Protein AF-A0A7V3VY20-F1 (afdb_monomer_lite)

Structure (mmCIF, N/CA/C/O backbone):
data_AF-A0A7V3VY20-F1
#
_entry.id   AF-A0A7V3VY20-F1
#
loop_
_atom_site.group_PDB
_atom_site.id
_atom_site.type_symbol
_atom_site.label_atom_id
_atom_site.label_alt_id
_atom_site.label_comp_id
_atom_site.label_asym_id
_atom_site.label_entity_id
_atom_site.label_seq_id
_atom_site.pdbx_PDB_ins_code
_atom_site.Cartn_x
_atom_site.Cartn_y
_atom_site.Cartn_z
_atom_site.occupancy
_atom_site.B_iso_or_equiv
_atom_site.auth_seq_id
_atom_site.auth_comp_id
_atom_site.auth_asym_id
_atom_site.auth_atom_id
_atom_site.pdbx_PDB_model_num
ATOM 1 N N . MET A 1 1 ? -12.523 29.637 -89.239 1.00 42.03 1 MET A N 1
ATOM 2 C CA . MET A 1 1 ? -11.182 29.260 -88.745 1.00 42.03 1 MET A CA 1
ATOM 3 C C . MET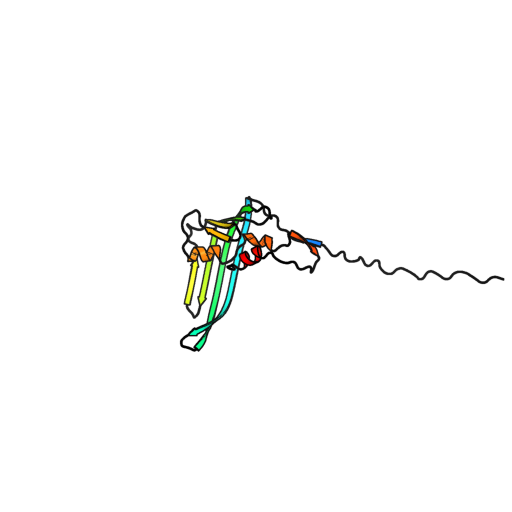 A 1 1 ? -11.242 29.101 -87.226 1.00 42.03 1 MET A C 1
ATOM 5 O O . MET A 1 1 ? -11.677 30.024 -86.558 1.00 42.03 1 MET A O 1
ATOM 9 N N . GLY A 1 2 ? -10.932 27.884 -86.759 1.00 38.78 2 GLY A N 1
ATOM 10 C CA . GLY A 1 2 ? -10.640 27.381 -85.399 1.00 38.78 2 GLY A CA 1
ATOM 11 C C . GLY A 1 2 ? -11.114 28.092 -84.120 1.00 38.78 2 GLY A C 1
ATOM 12 O O . GLY A 1 2 ? -10.521 29.078 -83.706 1.00 38.78 2 GLY A O 1
ATOM 13 N N . ARG A 1 3 ? -12.061 27.458 -83.409 1.00 45.31 3 ARG A N 1
ATOM 14 C CA . ARG A 1 3 ? -12.263 27.545 -81.944 1.00 45.31 3 ARG A CA 1
ATOM 15 C C . ARG A 1 3 ? -11.154 26.759 -81.208 1.00 45.31 3 ARG A C 1
ATOM 17 O O . ARG A 1 3 ? -10.749 25.728 -81.738 1.00 45.31 3 ARG A O 1
ATOM 24 N N . TRP A 1 4 ? -10.813 27.176 -79.972 1.00 40.97 4 TRP A N 1
ATOM 25 C CA . TRP A 1 4 ? -10.390 26.380 -78.780 1.00 40.97 4 TRP A CA 1
ATOM 26 C C . TRP A 1 4 ? -9.075 26.840 -78.096 1.00 40.97 4 TRP A C 1
ATOM 28 O O . TRP A 1 4 ? -8.028 26.879 -78.729 1.00 40.97 4 TRP A O 1
ATOM 38 N N . ARG A 1 5 ? -9.168 27.011 -76.757 1.00 45.31 5 ARG A N 1
ATOM 39 C CA . ARG A 1 5 ? -8.180 26.805 -75.651 1.00 45.31 5 ARG A CA 1
ATOM 40 C C . ARG A 1 5 ? -7.812 28.135 -74.975 1.00 45.31 5 ARG A C 1
ATOM 42 O O . ARG A 1 5 ? -7.372 29.039 -75.654 1.00 45.31 5 ARG A O 1
ATOM 49 N N . VAL A 1 6 ? -8.019 28.364 -73.674 1.00 46.91 6 VAL A N 1
ATOM 50 C CA . VAL A 1 6 ? -7.767 27.491 -72.513 1.00 46.91 6 VAL A CA 1
ATOM 51 C C . VAL A 1 6 ? -8.744 27.815 -71.365 1.00 46.91 6 VAL A C 1
ATOM 53 O O . VAL A 1 6 ? -8.880 28.963 -70.957 1.00 46.91 6 VAL A O 1
ATOM 56 N N . LEU A 1 7 ? -9.403 26.773 -70.854 1.00 47.88 7 LEU A N 1
ATOM 57 C CA . LEU A 1 7 ? -10.042 26.703 -69.536 1.00 47.88 7 LEU A CA 1
ATOM 58 C C . LEU A 1 7 ? -9.037 26.016 -68.589 1.00 47.88 7 LEU A C 1
ATOM 60 O O . LEU A 1 7 ? -8.395 25.056 -69.015 1.00 47.88 7 LEU A O 1
ATOM 64 N N . GLY A 1 8 ? -8.954 26.443 -67.328 1.00 46.22 8 GLY A N 1
ATOM 65 C CA . GLY A 1 8 ? -8.120 25.832 -66.278 1.00 46.22 8 GLY A CA 1
ATOM 66 C C . GLY A 1 8 ? -6.963 26.757 -65.914 1.00 46.22 8 GLY A C 1
ATOM 67 O O . GLY A 1 8 ? -6.093 27.001 -66.734 1.00 46.22 8 GLY A O 1
ATOM 68 N N . THR A 1 9 ? -6.949 27.388 -64.745 1.00 47.06 9 THR A N 1
ATOM 69 C CA . THR A 1 9 ? -6.714 26.717 -63.463 1.00 47.06 9 THR A CA 1
ATOM 70 C C . THR A 1 9 ? -7.404 27.457 -62.311 1.00 47.06 9 THR A C 1
ATOM 72 O O . THR A 1 9 ? -6.889 28.441 -61.790 1.00 47.06 9 THR A O 1
ATOM 75 N N . MET A 1 10 ? -8.557 26.953 -61.876 1.00 49.28 10 MET A N 1
ATOM 76 C CA . MET A 1 10 ? -9.063 27.171 -60.522 1.00 49.28 10 MET A CA 1
ATOM 77 C C . MET A 1 10 ? -9.254 25.777 -59.937 1.00 49.28 10 MET A C 1
ATOM 79 O O . MET A 1 10 ? -10.203 25.080 -60.276 1.00 49.28 10 MET A O 1
ATOM 83 N N . GLY A 1 11 ? -8.271 25.309 -59.178 1.00 46.16 11 GLY A N 1
ATOM 84 C CA . GLY A 1 11 ? -8.285 23.954 -58.652 1.00 46.16 11 GLY A CA 1
ATOM 85 C C . GLY A 1 11 ? -7.050 23.668 -57.816 1.00 46.16 11 GLY A C 1
ATOM 86 O O . GLY A 1 11 ? -5.943 23.677 -58.338 1.00 46.16 11 GLY A O 1
ATOM 87 N N . LEU A 1 12 ? -7.301 23.362 -56.543 1.00 47.47 12 LEU A N 1
ATOM 88 C CA . LEU A 1 12 ? -6.383 22.793 -55.553 1.00 47.47 12 LEU A CA 1
ATOM 89 C C . LEU A 1 12 ? -5.410 23.752 -54.839 1.00 47.47 12 LEU A C 1
ATOM 91 O O . LEU A 1 12 ? -4.199 23.699 -55.000 1.00 47.47 12 LEU A O 1
ATOM 95 N N . LEU A 1 13 ? -5.958 24.549 -53.921 1.00 45.53 13 LEU A N 1
ATOM 96 C CA . LEU A 1 13 ? -5.243 25.016 -52.722 1.00 45.53 13 LEU A CA 1
ATOM 97 C C . LEU A 1 13 ? -6.124 24.776 -51.484 1.00 45.53 13 LEU A C 1
ATOM 99 O O . LEU A 1 13 ? -6.387 25.665 -50.682 1.00 45.53 13 LEU A O 1
ATOM 103 N N . LEU A 1 14 ? -6.644 23.553 -51.365 1.00 49.62 14 LEU A N 1
ATOM 104 C CA . LEU A 1 14 ? -7.390 23.092 -50.198 1.00 49.62 14 LEU A CA 1
ATOM 105 C C . LEU A 1 14 ? -6.764 21.792 -49.694 1.00 49.62 14 LEU A C 1
ATOM 107 O O . LEU A 1 14 ? -6.584 20.852 -50.461 1.00 49.62 14 LEU A O 1
ATOM 111 N N . ALA A 1 15 ? -6.486 21.795 -48.388 1.00 50.16 15 ALA A N 1
ATOM 112 C CA . ALA A 1 15 ? -6.003 20.701 -47.547 1.00 50.16 15 ALA A CA 1
ATOM 113 C C . ALA A 1 15 ? -4.481 20.442 -47.510 1.00 50.16 15 ALA A C 1
ATOM 115 O O . ALA A 1 15 ? -4.021 19.323 -47.699 1.00 50.16 15 ALA A O 1
ATOM 116 N N . MET A 1 16 ? -3.701 21.447 -47.098 1.00 48.41 16 MET A N 1
ATOM 117 C CA . MET A 1 16 ? -2.622 21.190 -46.126 1.00 48.41 16 MET A CA 1
ATOM 118 C C . MET A 1 16 ? -3.112 21.592 -44.731 1.00 48.41 16 MET A C 1
ATOM 120 O O . MET A 1 16 ? -2.523 22.423 -44.050 1.00 48.41 16 MET A O 1
ATOM 124 N N . THR A 1 17 ? -4.238 21.030 -44.298 1.00 56.81 17 THR A N 1
ATOM 125 C CA . THR A 1 17 ? -4.433 20.851 -42.860 1.00 56.81 17 THR A CA 1
ATOM 126 C C . THR A 1 17 ? -3.459 19.751 -42.463 1.00 56.81 17 THR A C 1
ATOM 128 O O . THR A 1 17 ? -3.596 18.650 -43.009 1.00 56.81 17 THR A O 1
ATOM 131 N N . PRO A 1 18 ? -2.473 19.988 -41.578 1.00 52.34 18 PRO A N 1
ATOM 132 C CA . PRO A 1 18 ? -1.800 18.868 -40.951 1.00 52.34 18 PRO A CA 1
ATOM 133 C C . PRO A 1 18 ? -2.912 18.025 -40.329 1.00 52.34 18 PRO A C 1
ATOM 135 O O . PRO A 1 18 ? -3.655 18.502 -39.471 1.00 52.34 18 PRO A O 1
ATOM 138 N N . LEU A 1 19 ? -3.089 16.802 -40.835 1.00 52.28 19 LEU A N 1
ATOM 139 C CA . LEU A 1 19 ? -3.719 15.746 -40.061 1.00 52.28 19 LEU A CA 1
ATOM 140 C C . LEU A 1 19 ? -2.962 15.776 -38.744 1.00 52.28 19 LEU A C 1
ATOM 142 O O . LEU A 1 19 ? -1.776 15.450 -38.735 1.00 52.28 19 LEU A O 1
ATOM 146 N N . GLY A 1 20 ? -3.592 16.295 -37.689 1.00 54.34 20 GLY A N 1
ATOM 147 C CA . GLY A 1 20 ? -3.020 16.241 -36.358 1.00 54.34 20 GLY A CA 1
ATOM 148 C C . GLY A 1 20 ? -2.682 14.781 -36.135 1.00 54.34 20 GLY A C 1
ATOM 149 O O . GLY A 1 20 ? -3.590 13.954 -36.057 1.00 54.34 20 GLY A O 1
ATOM 150 N N . TRP A 1 21 ? -1.391 14.446 -36.180 1.00 56.44 21 TRP A N 1
ATOM 151 C CA . TRP A 1 21 ? -0.950 13.104 -35.863 1.00 56.44 21 TRP A CA 1
ATOM 152 C C . TRP A 1 21 ? -1.534 12.813 -34.495 1.00 56.44 21 TRP A C 1
ATOM 154 O O . TRP A 1 21 ? -1.358 13.613 -33.575 1.00 56.44 21 TRP A O 1
ATOM 164 N N . ALA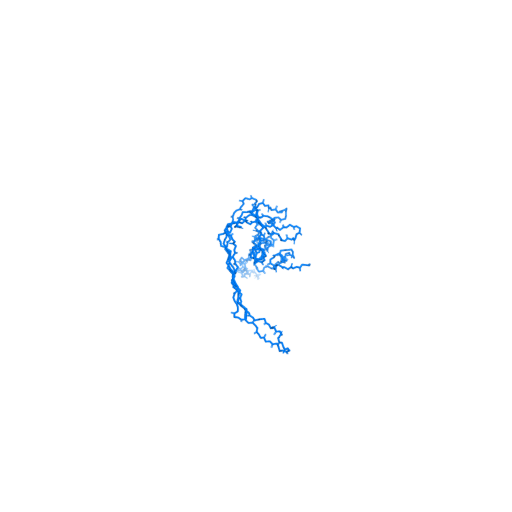 A 1 22 ? -2.306 11.732 -34.394 1.00 65.31 22 ALA A N 1
ATOM 165 C CA . ALA A 1 22 ? -2.742 11.232 -33.108 1.00 65.31 22 ALA A CA 1
ATOM 166 C C . ALA A 1 22 ? -1.462 11.031 -32.292 1.00 65.31 22 ALA A C 1
ATOM 168 O O . ALA A 1 22 ? -0.665 10.147 -32.599 1.00 65.31 22 ALA A O 1
ATOM 169 N N . GLN A 1 23 ? -1.193 11.951 -31.364 1.00 79.94 23 GLN A N 1
ATOM 170 C CA . GLN A 1 23 ? 0.029 11.930 -30.578 1.00 79.94 23 GLN A CA 1
ATOM 171 C C . GLN A 1 23 ? -0.059 10.698 -29.692 1.00 79.94 23 GLN A C 1
ATOM 173 O O . GLN A 1 23 ? -0.922 10.612 -28.816 1.00 79.94 23 GLN A O 1
ATOM 178 N N . THR A 1 24 ? 0.791 9.724 -29.985 1.00 86.75 24 THR A N 1
ATOM 179 C CA . THR A 1 24 ? 0.966 8.549 -29.150 1.00 86.75 24 THR A CA 1
ATOM 180 C C . THR A 1 24 ? 2.003 8.866 -28.088 1.00 86.75 24 THR A C 1
ATOM 182 O O . THR A 1 24 ? 3.093 9.345 -28.407 1.00 86.75 24 THR A O 1
ATOM 185 N N . CYS A 1 25 ? 1.666 8.598 -26.833 1.00 88.81 25 CYS A N 1
ATOM 186 C CA . CYS A 1 25 ? 2.569 8.751 -25.702 1.00 88.81 25 CYS A CA 1
ATOM 187 C C . CYS A 1 25 ? 2.802 7.382 -25.073 1.00 88.81 25 CYS A C 1
ATOM 189 O O . CYS A 1 25 ? 1.845 6.653 -24.801 1.00 88.81 25 CYS A O 1
ATOM 191 N N . THR A 1 26 ? 4.060 7.049 -24.800 1.00 92.62 26 THR A N 1
ATOM 192 C CA . THR A 1 26 ? 4.389 5.859 -24.019 1.00 92.62 26 THR A CA 1
ATOM 193 C C . THR A 1 26 ? 3.964 6.086 -22.576 1.00 92.62 26 THR A C 1
ATOM 195 O O . THR A 1 26 ? 4.494 6.966 -21.897 1.00 92.62 26 THR A O 1
ATOM 198 N N . LEU A 1 27 ? 3.007 5.292 -22.099 1.00 93.00 27 LEU A N 1
ATOM 199 C CA . LEU A 1 27 ? 2.600 5.289 -20.697 1.00 93.00 27 LEU A CA 1
ATOM 200 C C . LEU A 1 27 ? 3.133 4.024 -20.032 1.00 93.00 27 LEU A C 1
ATOM 202 O O . LEU A 1 27 ? 2.508 2.962 -20.064 1.00 93.00 27 LEU A O 1
ATOM 206 N N . ALA A 1 28 ? 4.321 4.152 -19.453 1.00 90.88 28 ALA A N 1
ATOM 207 C CA . ALA A 1 28 ? 5.001 3.095 -18.727 1.00 90.88 28 ALA A CA 1
ATOM 208 C C . ALA A 1 28 ? 5.829 3.696 -17.588 1.00 90.88 28 ALA A C 1
ATOM 210 O O . ALA A 1 28 ? 6.355 4.801 -17.706 1.00 90.88 28 ALA A O 1
ATOM 211 N N . GLU A 1 29 ? 5.978 2.933 -16.513 1.00 89.81 29 GLU A N 1
ATOM 212 C CA . GLU A 1 29 ? 6.935 3.197 -15.445 1.00 89.81 29 GLU A CA 1
ATOM 213 C C . GLU A 1 29 ? 7.879 1.996 -15.376 1.00 89.81 29 GLU A C 1
ATOM 215 O O . GLU A 1 29 ? 7.439 0.849 -15.438 1.00 89.81 29 GLU A O 1
ATOM 220 N N . THR A 1 30 ? 9.186 2.252 -15.334 1.00 87.38 30 THR A N 1
ATOM 221 C CA . THR A 1 30 ? 10.210 1.200 -15.288 1.00 87.38 30 THR A CA 1
ATOM 222 C C . THR A 1 30 ? 10.928 1.285 -13.958 1.00 87.38 30 THR A C 1
ATOM 224 O O . THR A 1 30 ? 11.865 2.064 -13.824 1.00 87.38 30 THR A O 1
ATOM 227 N N . SER A 1 31 ? 10.484 0.492 -12.986 1.00 91.19 31 SER A N 1
ATOM 228 C CA . SER A 1 31 ? 11.118 0.466 -11.672 1.00 91.19 31 SER A CA 1
ATOM 229 C C . SER A 1 31 ? 12.344 -0.448 -11.650 1.00 91.19 31 SER A C 1
ATOM 231 O O . SER A 1 31 ? 12.375 -1.488 -12.315 1.00 91.19 31 SER A O 1
ATOM 233 N N . GLN A 1 32 ? 13.340 -0.108 -10.834 1.00 94.62 32 GLN A N 1
ATOM 234 C CA . GLN A 1 32 ? 14.553 -0.906 -10.645 1.00 94.62 32 GLN A CA 1
ATOM 235 C C . GLN A 1 32 ? 14.886 -1.127 -9.162 1.00 94.62 32 GLN A C 1
ATOM 237 O O . GLN A 1 32 ? 14.646 -0.255 -8.323 1.00 94.62 32 GLN A O 1
ATOM 242 N N . PRO A 1 33 ? 15.494 -2.276 -8.797 1.00 96.81 33 PRO A N 1
ATOM 243 C CA . PRO A 1 33 ? 16.048 -2.464 -7.462 1.00 96.81 33 PRO A CA 1
ATOM 244 C C . PRO A 1 33 ? 17.023 -1.345 -7.086 1.00 96.81 33 PRO A C 1
ATOM 246 O O . PRO A 1 33 ? 17.973 -1.054 -7.807 1.00 96.81 33 PRO A O 1
ATOM 249 N N . GLY A 1 34 ? 16.813 -0.755 -5.913 1.00 97.44 34 GLY A N 1
ATOM 250 C CA . GLY A 1 34 ? 17.618 0.345 -5.396 1.00 97.44 34 GLY A CA 1
ATOM 251 C C . GLY A 1 34 ? 17.014 1.731 -5.590 1.00 97.44 34 GLY A C 1
ATOM 252 O O . GLY A 1 34 ? 17.475 2.645 -4.910 1.00 97.44 34 GLY A O 1
ATOM 253 N N . GLU A 1 35 ? 15.989 1.884 -6.429 1.00 96.19 35 GLU A N 1
ATOM 254 C CA . GLU A 1 35 ? 15.260 3.147 -6.546 1.00 96.19 35 GLU A CA 1
ATOM 255 C C . GLU A 1 35 ? 14.568 3.516 -5.237 1.00 96.19 35 GLU A C 1
ATOM 257 O O . GLU A 1 35 ? 14.103 2.646 -4.490 1.00 96.19 35 GLU A O 1
ATOM 262 N N . CYS A 1 36 ? 14.515 4.819 -4.972 1.00 96.31 36 CYS A N 1
ATOM 263 C CA . CYS A 1 36 ? 13.943 5.380 -3.761 1.00 96.31 36 CYS A CA 1
ATOM 264 C C . CYS A 1 36 ? 12.877 6.418 -4.107 1.00 96.31 36 CYS A C 1
ATOM 266 O O . CYS A 1 36 ? 13.100 7.281 -4.955 1.00 96.31 36 CYS A O 1
ATOM 268 N N . PHE A 1 37 ? 11.765 6.3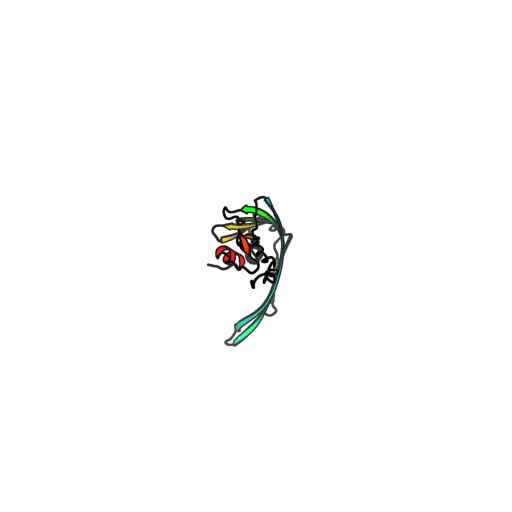77 -3.383 1.00 94.69 37 PHE A N 1
ATOM 269 C CA . PHE A 1 37 ? 10.639 7.291 -3.533 1.00 94.69 37 PHE A CA 1
ATOM 270 C C . PHE A 1 37 ? 10.265 7.862 -2.168 1.00 94.69 37 PHE A C 1
ATOM 272 O O . PHE A 1 37 ? 10.287 7.135 -1.179 1.00 94.69 37 PHE A O 1
ATOM 279 N N . GLN A 1 38 ? 9.892 9.140 -2.103 1.00 96.62 38 GLN A N 1
ATOM 280 C CA . GLN A 1 38 ? 9.212 9.679 -0.926 1.00 96.62 38 GLN A CA 1
ATOM 281 C C . GLN A 1 38 ? 7.709 9.522 -1.134 1.00 96.62 38 GLN A C 1
ATOM 283 O O . GLN A 1 38 ? 7.146 10.114 -2.055 1.00 96.62 38 GLN A O 1
ATOM 288 N N . ILE A 1 39 ? 7.062 8.739 -0.277 1.00 95.25 39 ILE A N 1
ATOM 289 C CA . ILE A 1 39 ? 5.622 8.521 -0.326 1.00 95.25 39 ILE A CA 1
ATOM 290 C C . ILE A 1 39 ? 4.946 9.436 0.687 1.00 95.25 39 ILE A C 1
ATOM 292 O O . ILE A 1 39 ? 5.318 9.473 1.859 1.00 95.25 39 ILE A O 1
ATOM 296 N N . GLN A 1 40 ? 3.934 10.159 0.214 1.00 96.06 40 GLN A N 1
ATOM 297 C CA . GLN A 1 40 ? 3.025 10.950 1.032 1.00 96.06 40 GLN A CA 1
ATOM 298 C C . GLN A 1 40 ? 1.596 10.564 0.666 1.00 96.06 40 GLN A C 1
ATOM 300 O O . GLN A 1 40 ? 1.158 10.766 -0.467 1.00 96.06 40 GLN A O 1
ATOM 305 N N . LEU A 1 41 ? 0.869 10.003 1.624 1.00 93.69 41 LEU A N 1
ATOM 306 C CA . LEU A 1 41 ? -0.514 9.584 1.453 1.00 93.69 41 LEU A CA 1
ATOM 307 C C . LEU A 1 41 ? -1.386 10.312 2.465 1.00 93.69 41 LEU A C 1
ATOM 309 O O . LEU A 1 41 ? -1.189 10.182 3.670 1.00 93.69 41 LEU A O 1
ATOM 313 N N . ASN A 1 42 ? -2.380 11.038 1.960 1.00 95.38 42 ASN A N 1
ATOM 314 C CA . ASN A 1 42 ? -3.395 11.703 2.763 1.00 95.38 42 ASN A CA 1
ATOM 315 C C . ASN A 1 42 ? -4.767 11.190 2.340 1.00 95.38 42 ASN A C 1
ATOM 317 O O . ASN A 1 42 ? -5.175 11.357 1.192 1.00 95.38 42 ASN A O 1
ATOM 321 N N . MET A 1 43 ? -5.484 10.578 3.274 1.00 93.88 43 MET A N 1
ATOM 322 C CA . MET A 1 43 ? -6.803 10.009 3.036 1.00 93.88 43 MET A CA 1
ATOM 323 C C . MET A 1 43 ? -7.839 10.689 3.912 1.00 93.88 43 MET A C 1
ATOM 325 O O . MET A 1 43 ? -7.612 10.952 5.096 1.00 93.88 43 MET A O 1
ATOM 329 N N . LYS A 1 44 ? -9.011 10.918 3.325 1.00 94.56 44 LYS A N 1
ATOM 330 C CA . LYS A 1 44 ? -10.199 11.384 4.024 1.00 94.56 44 LYS A CA 1
ATOM 331 C C . LYS A 1 44 ? -11.409 10.622 3.505 1.00 94.56 44 LYS A C 1
ATOM 333 O O . LYS A 1 44 ? -11.685 10.631 2.310 1.00 94.56 44 LYS A O 1
ATOM 338 N N . LEU A 1 45 ? -12.130 9.999 4.422 1.00 92.38 45 LEU A N 1
ATOM 339 C CA . LEU A 1 45 ? -13.374 9.285 4.189 1.00 92.38 45 LEU A CA 1
ATOM 340 C C . LEU A 1 45 ? -14.476 9.944 5.016 1.00 92.38 45 LEU A C 1
ATOM 342 O O . LEU A 1 45 ? -14.277 10.284 6.181 1.00 92.38 45 LEU A O 1
ATOM 346 N N . SER A 1 46 ? -15.642 10.110 4.408 1.00 94.38 46 SER A N 1
ATOM 347 C CA . SER A 1 46 ? -16.855 10.588 5.062 1.00 94.38 46 SER A CA 1
ATOM 348 C C . SER A 1 46 ? -18.032 9.835 4.467 1.00 94.38 46 SER A C 1
ATOM 350 O O . SER A 1 46 ? -18.134 9.730 3.246 1.00 94.38 46 SER A O 1
ATOM 352 N N . GLY A 1 47 ? -18.922 9.330 5.310 1.00 93.31 47 GLY A N 1
ATOM 353 C CA . GLY A 1 47 ? -20.094 8.594 4.860 1.00 93.31 47 GLY A CA 1
ATOM 354 C C . GLY A 1 47 ? -21.039 8.232 5.995 1.00 93.31 47 GLY A C 1
ATOM 355 O O . GLY A 1 47 ? -20.844 8.613 7.149 1.00 93.31 47 GLY A O 1
ATOM 356 N N . GLU A 1 48 ? -22.070 7.473 5.647 1.00 92.44 48 GLU A N 1
ATOM 357 C CA . GLU A 1 48 ? -23.040 6.931 6.591 1.00 92.44 48 GLU A CA 1
ATOM 358 C C . GLU A 1 48 ? -23.199 5.434 6.342 1.00 92.44 48 GLU A C 1
ATOM 360 O O . GLU A 1 48 ? -23.354 4.996 5.201 1.00 92.44 48 GLU A O 1
ATOM 365 N N . ILE A 1 49 ? -23.170 4.645 7.412 1.00 89.44 49 ILE A N 1
ATOM 366 C CA . ILE A 1 49 ? -23.475 3.216 7.374 1.00 89.44 49 ILE A CA 1
ATOM 367 C C . ILE A 1 49 ? -24.873 3.034 7.953 1.00 89.44 49 ILE A C 1
ATOM 369 O O . ILE A 1 49 ? -25.142 3.442 9.079 1.00 89.44 49 ILE A O 1
ATOM 373 N N . GLN A 1 50 ? -25.770 2.404 7.201 1.00 89.56 50 GLN A N 1
ATOM 374 C CA . GLN A 1 50 ? -27.086 2.030 7.713 1.00 89.56 50 GLN A CA 1
ATOM 375 C C . GLN A 1 50 ? -26.938 0.785 8.590 1.00 89.56 50 GLN A C 1
ATOM 377 O O . GLN A 1 50 ? -26.693 -0.308 8.081 1.00 89.56 50 GLN A O 1
ATOM 382 N N . MET A 1 51 ? -27.077 0.938 9.907 1.00 85.75 51 MET A N 1
ATOM 383 C CA . MET A 1 51 ? -27.050 -0.186 10.843 1.00 85.75 51 MET A CA 1
ATOM 384 C C . MET A 1 51 ? -28.445 -0.492 11.364 1.00 85.75 51 MET A C 1
ATOM 386 O O . MET A 1 51 ? -29.223 0.402 11.694 1.00 85.75 51 MET A O 1
ATOM 390 N N . ARG A 1 52 ? -28.751 -1.784 11.473 1.00 84.56 52 ARG A N 1
ATOM 391 C CA . ARG A 1 52 ? -29.952 -2.254 12.155 1.00 84.56 52 ARG A CA 1
ATOM 392 C C . ARG A 1 52 ? -29.651 -2.405 13.642 1.00 84.56 52 ARG A C 1
ATOM 394 O O . ARG A 1 52 ? -28.787 -3.194 14.010 1.00 84.56 52 ARG A O 1
ATOM 401 N N . LYS A 1 53 ? -30.387 -1.682 14.479 1.00 79.38 53 LYS A N 1
ATOM 402 C CA . LYS A 1 53 ? -30.377 -1.819 15.937 1.00 79.38 53 LYS A CA 1
ATOM 403 C C . LYS A 1 53 ? -31.827 -1.892 16.407 1.00 79.38 53 LYS A C 1
ATOM 405 O O . LYS A 1 53 ? -32.624 -1.032 16.042 1.00 79.38 53 LYS A O 1
ATOM 410 N N . ASP A 1 54 ? -32.172 -2.938 17.153 1.00 76.75 54 ASP A N 1
ATOM 411 C CA . ASP A 1 54 ? -33.507 -3.130 17.740 1.00 76.75 54 ASP A CA 1
ATOM 412 C C . ASP A 1 54 ? -34.660 -3.000 16.712 1.00 76.75 54 ASP A C 1
ATOM 414 O O . ASP A 1 54 ? -35.570 -2.187 16.867 1.00 76.75 54 ASP A O 1
ATOM 418 N N . ASP A 1 55 ? -34.577 -3.761 15.609 1.00 79.00 55 ASP A N 1
ATOM 419 C CA . ASP A 1 55 ? -35.526 -3.774 14.472 1.00 79.00 55 ASP A CA 1
ATOM 420 C C . ASP A 1 55 ? -35.737 -2.441 13.727 1.00 79.00 55 ASP A C 1
ATOM 422 O O . ASP A 1 55 ? -36.562 -2.348 12.814 1.00 79.00 55 ASP A O 1
ATOM 426 N N . LYS A 1 56 ? -34.926 -1.417 14.018 1.00 80.06 56 LYS A N 1
ATOM 427 C CA . LYS A 1 56 ? -34.885 -0.162 13.259 1.00 80.06 56 LYS A CA 1
ATOM 428 C C . LYS A 1 56 ? -33.550 -0.010 12.545 1.00 80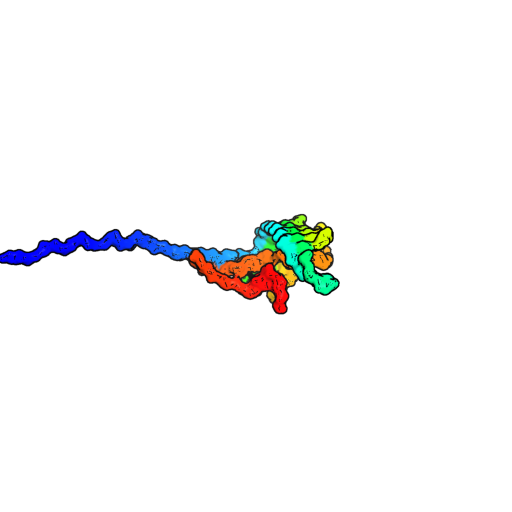.06 56 LYS A C 1
ATOM 430 O O . LYS A 1 56 ? -32.484 -0.208 13.121 1.00 80.06 56 LYS A O 1
ATOM 435 N N . VAL A 1 57 ? -33.611 0.335 11.262 1.00 85.00 57 VAL A N 1
ATOM 436 C CA . VAL A 1 57 ? -32.434 0.744 10.489 1.00 85.00 57 VAL A CA 1
ATOM 437 C C . VAL A 1 57 ? -32.227 2.237 10.719 1.00 85.00 57 VAL A C 1
ATOM 439 O O . VAL A 1 57 ? -33.161 3.016 10.532 1.00 85.00 57 VAL A O 1
ATOM 442 N N . GLY A 1 58 ? -31.031 2.624 11.159 1.00 85.81 58 GLY A N 1
ATOM 443 C CA . GLY A 1 58 ? -30.662 4.016 11.390 1.00 85.81 58 GLY A CA 1
ATOM 444 C C . GLY A 1 58 ? -29.257 4.337 10.873 1.00 85.81 58 GLY A C 1
ATOM 445 O O . GLY A 1 58 ? -28.397 3.448 10.842 1.00 85.81 58 GLY A O 1
ATOM 446 N N . PRO A 1 59 ? -29.006 5.596 10.475 1.00 89.69 59 PRO A N 1
ATOM 447 C CA . PRO A 1 59 ? -27.707 6.013 9.970 1.00 89.69 59 PRO A CA 1
ATOM 448 C C . PRO A 1 59 ? -26.685 6.111 11.106 1.00 89.69 59 PRO A C 1
ATOM 450 O O . PRO A 1 59 ? -26.921 6.749 12.132 1.00 89.69 59 PRO A O 1
ATOM 453 N N . LEU A 1 60 ? -25.514 5.518 10.893 1.00 90.12 60 LEU A N 1
ATOM 454 C CA . LEU A 1 60 ? -24.314 5.736 11.685 1.00 90.12 60 LEU A CA 1
ATOM 455 C C . LEU A 1 60 ? -23.337 6.570 10.860 1.00 90.12 60 LEU A C 1
ATOM 457 O O . LEU A 1 60 ? -22.820 6.104 9.844 1.00 90.12 60 LEU A O 1
ATOM 461 N N . LYS A 1 61 ? -23.053 7.792 11.310 1.00 92.62 61 LYS A N 1
ATOM 462 C CA . LYS A 1 61 ? -22.038 8.631 10.673 1.00 92.62 61 LYS A CA 1
ATOM 463 C C . LYS A 1 61 ? -20.652 8.009 10.848 1.00 92.62 61 LYS A C 1
ATOM 465 O O . LYS A 1 61 ? -20.291 7.637 11.967 1.00 92.62 61 LYS A O 1
ATOM 470 N N . LEU A 1 62 ? -19.895 7.952 9.756 1.00 94.06 62 LEU A N 1
ATOM 471 C CA . LEU A 1 62 ? -18.510 7.504 9.704 1.00 94.06 62 LEU A CA 1
ATOM 472 C C . LEU A 1 62 ? -17.632 8.608 9.108 1.00 94.06 62 LEU A C 1
ATOM 474 O O . LEU A 1 62 ? -17.871 9.084 7.998 1.00 94.06 62 LEU A O 1
ATOM 478 N N . GLU A 1 63 ? -16.576 8.966 9.823 1.00 95.06 63 GLU A N 1
ATOM 479 C CA . GLU A 1 63 ? -15.495 9.809 9.326 1.00 95.06 63 GLU A CA 1
ATOM 480 C C . GLU A 1 63 ? -14.170 9.099 9.585 1.00 95.06 63 GLU A C 1
ATOM 482 O O . GLU A 1 63 ? -13.955 8.561 10.668 1.00 95.06 63 GLU A O 1
ATOM 487 N N . ALA A 1 64 ? -13.265 9.093 8.613 1.00 94.06 64 ALA A N 1
ATOM 488 C CA . ALA A 1 64 ? -11.918 8.591 8.835 1.00 94.06 64 ALA A CA 1
ATOM 489 C C . ALA A 1 64 ? -10.881 9.448 8.118 1.00 94.06 64 ALA A C 1
ATOM 491 O O . ALA A 1 64 ? -11.119 9.969 7.028 1.00 94.06 64 ALA A O 1
ATOM 492 N N . THR A 1 65 ? -9.713 9.583 8.730 1.00 95.56 65 THR A N 1
ATOM 493 C CA . THR A 1 65 ? -8.538 10.192 8.114 1.00 95.56 65 THR A CA 1
ATOM 494 C C . THR A 1 65 ? -7.335 9.290 8.299 1.00 95.56 65 THR A C 1
ATOM 496 O O . THR A 1 65 ? -7.218 8.599 9.311 1.00 95.56 65 THR A O 1
ATOM 499 N N . ALA A 1 66 ? -6.426 9.306 7.331 1.00 95.44 66 ALA A N 1
ATOM 500 C CA . ALA A 1 66 ? -5.132 8.662 7.472 1.00 95.44 66 ALA A CA 1
ATOM 501 C C . ALA A 1 66 ? -4.032 9.497 6.825 1.00 95.44 66 ALA A C 1
ATOM 503 O O . ALA A 1 66 ? -4.261 10.151 5.806 1.00 95.44 66 ALA A O 1
ATOM 504 N N . VAL A 1 67 ? -2.855 9.468 7.442 1.00 96.75 67 VAL A N 1
ATOM 505 C CA . VAL A 1 67 ? -1.645 10.130 6.962 1.00 96.75 67 VAL A CA 1
ATOM 506 C C . VAL A 1 67 ? -0.494 9.140 7.044 1.00 96.75 67 VAL A C 1
ATOM 508 O O . VAL A 1 67 ? -0.232 8.579 8.114 1.00 96.75 67 VAL A O 1
ATOM 511 N N . HIS A 1 68 ? 0.195 8.958 5.921 1.00 97.00 68 HIS A N 1
ATOM 512 C CA . HIS A 1 68 ? 1.436 8.196 5.846 1.00 97.00 68 HIS A CA 1
ATOM 513 C C . HIS A 1 68 ? 2.515 8.996 5.147 1.00 97.00 68 HIS A C 1
ATOM 515 O O . HIS A 1 68 ? 2.285 9.551 4.075 1.00 97.00 68 HIS A O 1
ATOM 521 N N . GLU A 1 69 ? 3.698 8.995 5.742 1.00 97.50 69 GLU A N 1
ATOM 522 C CA . GLU A 1 69 ? 4.894 9.617 5.193 1.00 97.50 69 GLU A CA 1
ATOM 523 C C . GLU A 1 69 ? 6.062 8.671 5.420 1.00 97.50 69 GLU A C 1
ATOM 525 O O . GLU A 1 69 ? 6.337 8.261 6.555 1.00 97.50 69 GLU A O 1
ATOM 530 N N . TYR A 1 70 ? 6.706 8.273 4.330 1.00 97.50 70 TYR A N 1
ATOM 531 C CA . TYR A 1 70 ? 7.852 7.383 4.389 1.00 97.50 70 TYR A CA 1
ATOM 532 C C . TYR A 1 70 ? 8.681 7.457 3.110 1.00 97.50 70 TYR A C 1
ATOM 534 O O . TYR A 1 70 ? 8.117 7.431 2.013 1.00 97.50 70 TYR A O 1
ATOM 542 N N . PRO A 1 71 ? 10.018 7.438 3.206 1.00 97.69 71 PRO A N 1
ATOM 543 C CA . PRO A 1 71 ? 10.829 6.948 2.113 1.00 97.69 71 PRO A CA 1
ATOM 544 C C . PRO A 1 71 ? 10.599 5.444 1.918 1.00 97.69 71 PRO A C 1
ATOM 546 O O . PRO A 1 71 ? 10.562 4.651 2.866 1.00 97.69 71 PRO A O 1
ATOM 549 N N . GLU A 1 72 ? 10.479 5.049 0.661 1.00 96.50 72 GLU A N 1
ATOM 550 C CA . GLU A 1 72 ? 10.408 3.673 0.197 1.00 96.50 72 GLU A CA 1
ATOM 551 C C . GLU A 1 72 ? 11.608 3.379 -0.699 1.00 96.50 72 GLU A C 1
ATOM 553 O O . GLU A 1 72 ? 11.958 4.188 -1.553 1.00 96.50 72 GLU A O 1
ATOM 558 N N . ARG A 1 73 ? 12.223 2.208 -0.527 1.00 97.62 73 ARG A N 1
ATOM 559 C CA . ARG A 1 73 ? 13.253 1.679 -1.421 1.00 97.62 73 ARG A CA 1
ATOM 560 C C . ARG A 1 73 ? 12.781 0.389 -2.066 1.00 97.62 73 ARG A C 1
ATOM 562 O O . ARG A 1 73 ? 12.403 -0.554 -1.365 1.00 97.62 73 ARG A O 1
ATOM 569 N N . VAL A 1 74 ? 12.890 0.310 -3.386 1.00 96.94 74 VAL A N 1
ATOM 570 C CA . VAL A 1 74 ? 12.619 -0.908 -4.151 1.00 96.94 74 VAL A CA 1
ATOM 571 C C . VAL A 1 74 ? 13.715 -1.938 -3.887 1.00 96.94 74 VAL A C 1
ATOM 573 O O . VAL A 1 74 ? 14.905 -1.667 -4.045 1.00 96.94 74 VAL A O 1
ATOM 576 N N . LEU A 1 75 ? 13.316 -3.137 -3.466 1.00 97.06 75 LEU A N 1
ATOM 577 C CA . LEU A 1 75 ? 14.217 -4.260 -3.190 1.00 97.06 75 LEU A CA 1
ATOM 578 C C . LEU A 1 75 ? 14.174 -5.321 -4.289 1.00 97.06 75 LEU A C 1
ATOM 580 O O . LEU A 1 75 ? 15.190 -5.955 -4.558 1.00 97.06 75 LEU A O 1
ATOM 584 N N . ALA A 1 76 ? 13.008 -5.532 -4.899 1.00 95.62 76 ALA A N 1
ATOM 585 C CA . ALA A 1 76 ? 12.835 -6.490 -5.982 1.00 95.62 76 ALA A CA 1
ATOM 586 C C . ALA A 1 76 ? 11.733 -6.041 -6.942 1.00 95.62 76 ALA A C 1
ATOM 588 O O . ALA A 1 76 ? 10.707 -5.508 -6.515 1.00 95.62 76 ALA A O 1
ATOM 589 N N . VAL A 1 77 ? 11.947 -6.328 -8.223 1.00 93.56 77 VAL A N 1
ATOM 590 C CA . VAL A 1 77 ? 11.013 -6.097 -9.328 1.00 93.56 77 VAL A CA 1
ATOM 591 C C . VAL A 1 77 ? 10.820 -7.430 -10.048 1.00 93.56 77 VAL A C 1
ATOM 593 O O . VAL A 1 77 ? 11.776 -8.186 -10.230 1.00 93.56 77 VAL A O 1
ATOM 596 N N . ALA A 1 78 ? 9.579 -7.753 -10.389 1.00 89.44 78 ALA A N 1
ATOM 597 C CA . ALA A 1 78 ? 9.219 -8.950 -11.132 1.00 89.44 78 ALA A CA 1
ATOM 598 C C . ALA A 1 78 ? 9.680 -8.864 -12.598 1.00 89.44 78 ALA A C 1
ATOM 600 O O . ALA A 1 78 ? 9.895 -7.770 -13.119 1.00 89.44 78 ALA A O 1
ATOM 601 N N . PRO A 1 79 ? 9.746 -10.002 -13.315 1.00 88.19 79 PRO A N 1
ATOM 602 C CA . PRO A 1 79 ? 10.000 -10.002 -14.757 1.00 88.19 79 PRO A CA 1
ATOM 603 C C . PRO A 1 79 ? 8.978 -9.211 -15.588 1.00 88.19 79 PRO A C 1
ATOM 605 O O . PRO A 1 79 ? 9.301 -8.794 -16.693 1.00 88.19 79 PRO A O 1
ATOM 608 N N . ASP A 1 80 ? 7.758 -9.012 -15.074 1.00 83.75 80 ASP A N 1
ATOM 609 C CA . ASP A 1 80 ? 6.711 -8.197 -15.709 1.00 83.75 80 ASP A CA 1
ATOM 610 C C . ASP A 1 80 ? 6.865 -6.686 -15.437 1.00 83.75 80 ASP A C 1
ATOM 612 O O . ASP A 1 80 ? 6.037 -5.896 -15.882 1.00 83.75 80 ASP A O 1
ATOM 616 N N . GLY A 1 81 ? 7.923 -6.279 -14.725 1.00 86.62 81 GLY A N 1
ATOM 617 C CA . GLY A 1 81 ? 8.222 -4.887 -14.395 1.00 86.62 81 GLY A CA 1
ATOM 618 C C . GLY A 1 81 ? 7.520 -4.363 -13.140 1.00 86.62 81 GLY A C 1
ATOM 619 O O . GLY A 1 81 ? 7.826 -3.256 -12.705 1.00 86.62 81 GLY A O 1
ATOM 620 N N . LEU A 1 82 ? 6.626 -5.137 -12.513 1.00 87.75 82 LEU A N 1
ATOM 621 C CA . LEU A 1 82 ? 5.967 -4.713 -11.278 1.00 87.75 82 LEU A CA 1
ATOM 622 C C . LEU A 1 82 ? 6.907 -4.837 -10.084 1.00 87.75 82 LEU A C 1
ATOM 624 O O . LEU A 1 82 ? 7.598 -5.845 -9.907 1.00 87.75 82 LEU A O 1
ATOM 628 N N . VAL A 1 83 ? 6.893 -3.840 -9.204 1.00 92.75 83 VAL A N 1
ATOM 629 C CA . VAL A 1 83 ? 7.615 -3.940 -7.938 1.00 92.75 83 VAL A CA 1
ATOM 630 C C . VAL A 1 83 ? 7.039 -5.113 -7.135 1.00 92.75 83 VAL A C 1
ATOM 632 O O . VAL A 1 83 ? 5.829 -5.291 -7.029 1.00 92.75 83 VAL A O 1
ATOM 635 N N . GLN A 1 84 ? 7.909 -5.959 -6.587 1.00 92.69 84 GLN A N 1
ATOM 636 C CA . GLN A 1 84 ? 7.511 -7.104 -5.760 1.00 92.69 84 GLN A CA 1
ATOM 637 C C . GLN A 1 84 ? 7.817 -6.902 -4.294 1.00 92.69 84 GLN A C 1
ATOM 639 O O . GLN A 1 84 ? 7.194 -7.536 -3.448 1.00 92.69 84 GLN A O 1
ATOM 644 N N . LYS A 1 85 ? 8.829 -6.100 -3.972 1.00 95.19 85 LYS A N 1
ATOM 645 C CA . LYS A 1 85 ? 9.284 -5.957 -2.597 1.00 95.19 85 LYS A CA 1
ATOM 646 C C . LYS A 1 85 ? 9.887 -4.590 -2.380 1.00 95.19 85 LYS A C 1
ATOM 648 O O . LYS A 1 85 ? 10.736 -4.165 -3.163 1.00 95.19 85 LYS A O 1
ATOM 653 N N . THR A 1 86 ? 9.514 -3.959 -1.280 1.00 96.69 86 THR A N 1
ATOM 654 C CA . THR A 1 86 ? 10.048 -2.670 -0.864 1.00 96.69 86 THR A CA 1
ATOM 655 C C . THR A 1 86 ? 10.366 -2.660 0.626 1.00 96.69 86 THR A C 1
ATOM 657 O O . THR A 1 86 ? 9.807 -3.430 1.410 1.00 96.69 86 THR A O 1
ATOM 660 N N . ALA A 1 87 ? 11.302 -1.801 1.018 1.00 97.75 87 ALA A N 1
ATOM 661 C CA . ALA A 1 87 ? 11.514 -1.412 2.406 1.00 97.75 87 ALA A CA 1
ATOM 662 C C . ALA A 1 87 ? 11.030 0.025 2.595 1.00 97.75 87 ALA A C 1
ATOM 664 O O . ALA A 1 87 ? 11.412 0.907 1.831 1.00 97.75 87 ALA A O 1
ATOM 665 N N . ARG A 1 88 ? 10.218 0.250 3.622 1.00 97.25 88 ARG A N 1
ATOM 666 C CA . ARG A 1 88 ? 9.613 1.530 3.990 1.00 97.25 88 ARG A CA 1
ATOM 667 C C . ARG A 1 88 ? 10.102 1.918 5.376 1.00 97.25 88 ARG A C 1
ATOM 669 O O . ARG A 1 88 ? 10.070 1.088 6.285 1.00 97.25 88 ARG A O 1
ATOM 676 N N . ILE A 1 89 ? 10.542 3.159 5.550 1.00 97.81 89 ILE A N 1
ATOM 677 C CA . ILE A 1 89 ? 10.854 3.704 6.876 1.00 97.81 89 ILE A CA 1
ATOM 678 C C . ILE A 1 89 ? 9.792 4.743 7.198 1.00 97.81 89 ILE A C 1
ATOM 680 O O . ILE A 1 89 ? 9.835 5.851 6.685 1.00 97.81 89 ILE A O 1
ATOM 684 N N . TYR A 1 90 ? 8.828 4.381 8.036 1.00 97.38 90 TYR A N 1
ATOM 685 C CA . TYR A 1 90 ? 7.740 5.278 8.404 1.00 97.38 90 TYR A CA 1
ATOM 686 C C . TYR A 1 90 ? 8.218 6.423 9.293 1.00 97.38 90 TYR A C 1
ATOM 688 O O . TYR A 1 90 ? 8.674 6.216 10.419 1.00 97.38 90 TYR A O 1
ATOM 696 N N . GLU A 1 91 ? 8.070 7.638 8.780 1.00 97.69 91 GLU A N 1
ATOM 697 C CA . GLU A 1 91 ? 8.220 8.885 9.528 1.00 97.69 91 GLU A CA 1
ATOM 698 C C . GLU A 1 91 ? 6.900 9.192 10.240 1.00 97.69 91 GLU A C 1
ATOM 700 O O . GLU A 1 91 ? 6.876 9.397 11.457 1.00 97.69 91 GLU A O 1
ATOM 705 N N . THR A 1 92 ? 5.800 9.075 9.489 1.00 96.75 92 THR A N 1
ATOM 706 C CA . THR A 1 92 ? 4.424 9.221 9.963 1.00 96.75 92 THR A CA 1
ATOM 707 C C . THR A 1 92 ? 3.593 8.028 9.498 1.00 96.75 92 THR A C 1
ATOM 709 O O . THR A 1 92 ? 3.579 7.695 8.318 1.00 96.75 92 THR A O 1
ATOM 712 N N . ALA A 1 93 ? 2.858 7.405 10.418 1.00 96.94 93 ALA A N 1
ATOM 713 C CA . ALA A 1 93 ? 1.767 6.484 10.111 1.00 96.94 93 ALA A CA 1
ATOM 714 C C . ALA A 1 93 ? 0.688 6.686 11.171 1.00 96.94 93 ALA A C 1
ATOM 716 O O . ALA A 1 93 ? 0.880 6.325 12.339 1.00 96.94 93 ALA A O 1
ATOM 717 N N . LYS A 1 94 ? -0.419 7.318 10.784 1.00 96.25 94 LYS A N 1
ATOM 718 C CA . LYS A 1 94 ? -1.530 7.617 11.686 1.00 96.25 94 LYS A CA 1
ATOM 719 C C . LYS A 1 94 ? -2.857 7.447 10.969 1.00 96.25 94 LYS A C 1
ATOM 721 O O . LYS A 1 94 ? -3.024 7.929 9.855 1.00 96.25 94 LYS A O 1
ATOM 726 N N . ALA A 1 95 ? -3.821 6.850 11.657 1.00 96.25 95 ALA A N 1
ATOM 727 C CA . ALA A 1 95 ? -5.213 6.858 11.242 1.00 96.25 95 ALA A CA 1
ATOM 728 C C . ALA A 1 95 ? -6.123 7.274 12.398 1.00 96.25 95 ALA A C 1
ATOM 730 O O . ALA A 1 95 ? -5.850 7.008 13.569 1.00 96.25 95 ALA A O 1
ATOM 731 N N . THR A 1 96 ? -7.216 7.942 12.064 1.00 95.38 96 THR A N 1
ATOM 732 C CA . THR A 1 96 ? -8.286 8.303 12.988 1.00 95.38 96 THR A CA 1
ATOM 733 C C . THR A 1 96 ? -9.599 7.866 12.374 1.00 95.38 96 THR A C 1
ATOM 735 O O . THR A 1 96 ? -9.869 8.181 11.221 1.00 95.38 96 THR A O 1
ATOM 738 N N . ILE A 1 97 ? -10.412 7.154 13.145 1.00 93.38 97 ILE A N 1
ATOM 739 C CA . ILE A 1 97 ? -11.733 6.688 12.732 1.00 93.38 97 ILE A CA 1
ATOM 740 C C . ILE A 1 97 ? -12.727 7.188 13.773 1.00 93.38 97 ILE A C 1
ATOM 742 O O . ILE A 1 97 ? -12.536 6.967 14.968 1.00 93.38 97 ILE A O 1
ATOM 746 N N . ALA A 1 98 ? -13.764 7.881 13.324 1.00 93.19 98 ALA A N 1
ATOM 747 C CA . ALA A 1 98 ? -14.863 8.355 14.141 1.00 93.19 98 ALA A CA 1
ATOM 748 C C . ALA A 1 98 ? -16.172 7.735 13.647 1.00 93.19 98 ALA A C 1
ATOM 750 O O . ALA A 1 98 ? -16.558 7.917 12.492 1.00 93.19 98 ALA A O 1
ATOM 751 N N . ALA A 1 99 ? -16.854 7.002 14.522 1.00 91.00 99 ALA A N 1
ATOM 752 C CA . ALA A 1 99 ? -18.066 6.263 14.202 1.00 91.00 99 ALA A CA 1
ATOM 753 C C . ALA A 1 99 ? -19.079 6.441 15.338 1.00 91.00 99 ALA A C 1
ATOM 755 O O . ALA A 1 99 ? -18.792 6.120 16.486 1.00 91.00 99 ALA A O 1
ATOM 756 N N . GLY A 1 100 ? -20.255 7.007 15.051 1.00 83.38 100 GLY A N 1
ATOM 757 C CA . GLY A 1 100 ? -21.309 7.168 16.070 1.00 83.38 100 GLY A CA 1
ATOM 758 C C . GLY A 1 100 ? -20.944 8.018 17.292 1.00 83.38 100 GLY A C 1
ATOM 759 O O . GLY A 1 100 ? -21.561 7.859 18.339 1.00 83.38 100 GLY A O 1
ATOM 760 N N . GLY A 1 101 ? -19.947 8.900 17.174 1.00 81.94 101 GLY A N 1
ATOM 761 C CA . GLY A 1 101 ? -19.432 9.712 18.282 1.00 81.94 101 GLY A CA 1
ATOM 762 C C . GLY A 1 101 ? -18.254 9.087 19.036 1.00 81.94 101 GLY A C 1
ATOM 763 O O . GLY A 1 101 ? -17.594 9.791 19.796 1.00 81.94 101 GLY A O 1
ATOM 764 N N . GLU A 1 102 ? -17.931 7.816 18.790 1.00 89.56 102 GLU A N 1
ATOM 765 C CA . GLU A 1 102 ? -16.700 7.194 19.277 1.00 89.56 102 GLU A CA 1
ATOM 766 C C . GLU A 1 102 ? -15.541 7.508 18.332 1.00 89.56 102 GLU A C 1
ATOM 768 O O . GLU A 1 102 ? -15.722 7.556 17.115 1.00 89.56 102 GLU A O 1
ATOM 773 N N . ARG A 1 103 ? -14.344 7.726 18.887 1.00 93.19 103 ARG A N 1
ATOM 774 C CA . ARG A 1 103 ? -13.125 8.028 18.129 1.00 93.19 103 ARG A CA 1
ATOM 775 C C . ARG A 1 103 ? -12.018 7.060 18.520 1.00 93.19 103 ARG A C 1
ATOM 777 O O . ARG A 1 103 ? -11.656 6.979 19.689 1.00 93.19 103 ARG A O 1
ATOM 784 N N . ALA A 1 104 ? -11.446 6.395 17.526 1.00 93.00 104 ALA A N 1
ATOM 785 C CA . ALA A 1 104 ? -10.270 5.550 17.658 1.00 93.00 104 ALA A CA 1
ATOM 786 C C . ALA A 1 104 ? -9.095 6.165 16.889 1.00 93.00 104 ALA A C 1
ATOM 788 O O . ALA A 1 104 ? -9.259 6.654 15.768 1.00 93.00 104 ALA A O 1
ATOM 789 N N . GLU A 1 105 ? -7.903 6.127 17.481 1.00 94.56 105 GLU A N 1
ATOM 790 C CA . GLU A 1 105 ? -6.658 6.523 16.822 1.00 94.56 105 GLU A CA 1
ATOM 791 C C . GLU A 1 105 ? -5.701 5.339 16.768 1.00 94.56 105 GLU A C 1
ATOM 793 O O . GLU A 1 105 ? -5.594 4.575 17.722 1.00 94.56 105 GLU A O 1
ATOM 798 N N . ARG A 1 106 ? -5.005 5.203 15.642 1.00 95.06 106 ARG A N 1
ATOM 799 C CA . ARG A 1 106 ? -4.007 4.161 15.403 1.00 95.06 106 ARG A CA 1
ATOM 800 C C . ARG A 1 106 ? -2.713 4.822 14.973 1.00 95.06 106 ARG A C 1
ATOM 802 O O . ARG A 1 106 ? -2.739 5.712 14.120 1.00 95.06 106 ARG A O 1
ATOM 809 N N . THR A 1 107 ? -1.598 4.386 15.540 1.00 96.81 107 THR A N 1
ATOM 810 C CA . THR A 1 107 ? -0.259 4.871 15.195 1.00 96.81 107 THR A CA 1
ATOM 811 C C . THR A 1 107 ? 0.731 3.717 15.155 1.00 96.81 107 THR A C 1
ATOM 813 O O . THR A 1 107 ? 0.560 2.711 15.841 1.00 96.81 107 THR A O 1
ATOM 816 N N . LEU A 1 108 ? 1.780 3.865 14.345 1.00 97.25 108 LEU A N 1
ATOM 817 C CA . LEU A 1 108 ? 2.887 2.914 14.321 1.00 97.25 108 LEU A CA 1
ATOM 818 C C . LEU A 1 108 ? 3.905 3.259 15.409 1.00 97.25 108 LEU A C 1
ATOM 820 O O . LEU A 1 108 ? 4.347 4.409 15.521 1.00 97.25 108 LEU A O 1
ATOM 824 N N . ARG A 1 109 ? 4.315 2.262 16.195 1.00 97.12 109 ARG A N 1
ATOM 825 C CA . ARG A 1 109 ? 5.315 2.473 17.244 1.00 97.12 109 ARG A CA 1
ATOM 826 C C . ARG A 1 109 ? 6.695 2.807 16.656 1.00 97.12 109 ARG A C 1
ATOM 828 O O . ARG A 1 109 ? 7.066 2.257 15.613 1.00 97.12 109 ARG A O 1
ATOM 835 N N . PRO A 1 110 ? 7.504 3.666 17.310 1.00 95.81 110 PRO A N 1
ATOM 836 C CA . PRO A 1 110 ? 8.810 4.068 16.788 1.00 95.81 110 PRO A CA 1
ATOM 837 C C . PRO A 1 110 ? 9.770 2.910 16.490 1.00 95.81 110 PRO A C 1
ATOM 839 O O . PRO A 1 110 ? 10.472 2.922 15.482 1.00 95.81 110 PRO A O 1
ATOM 842 N N . GLU A 1 111 ? 9.757 1.871 17.319 1.00 96.69 111 GLU A N 1
ATOM 843 C CA . GLU A 1 111 ? 10.573 0.665 17.176 1.00 96.69 111 GLU A CA 1
ATOM 844 C C . GLU A 1 111 ? 10.087 -0.298 16.074 1.00 96.69 111 GLU A C 1
ATOM 846 O O . GLU A 1 111 ? 10.682 -1.360 15.870 1.00 96.69 111 GLU A O 1
ATOM 851 N N . ARG A 1 112 ? 8.994 0.040 15.376 1.00 97.56 112 ARG A N 1
ATOM 852 C CA . ARG A 1 112 ? 8.396 -0.733 14.273 1.00 97.56 112 ARG A CA 1
ATOM 853 C C . ARG A 1 112 ? 8.364 0.022 12.942 1.00 97.56 112 ARG A C 1
ATOM 855 O O . ARG A 1 112 ? 7.770 -0.461 11.988 1.00 97.56 112 ARG A O 1
ATOM 862 N N . ARG A 1 113 ? 9.037 1.174 12.846 1.00 97.25 113 ARG A N 1
ATOM 863 C CA . ARG A 1 113 ? 9.019 2.049 11.657 1.00 97.25 113 ARG A CA 1
ATOM 864 C C . ARG A 1 113 ? 9.586 1.426 10.385 1.00 97.25 113 ARG A C 1
ATOM 866 O O . ARG A 1 113 ? 9.175 1.826 9.301 1.00 97.25 113 ARG A O 1
ATOM 873 N N . LEU A 1 114 ? 10.522 0.480 10.495 1.00 98.00 114 LEU A N 1
ATOM 874 C CA . LEU A 1 114 ? 11.004 -0.266 9.335 1.00 98.00 114 LEU A CA 1
ATOM 875 C C . LEU A 1 114 ? 10.001 -1.366 8.992 1.00 98.00 114 LEU A C 1
ATOM 877 O O . LEU A 1 114 ? 9.832 -2.328 9.749 1.00 98.00 114 LEU A O 1
ATOM 881 N N . ILE A 1 115 ? 9.384 -1.221 7.829 1.00 97.88 115 ILE A N 1
ATOM 882 C CA . ILE A 1 115 ? 8.363 -2.112 7.301 1.00 97.88 115 ILE A CA 1
ATOM 883 C C . ILE A 1 115 ? 8.818 -2.634 5.945 1.00 97.88 115 ILE A C 1
ATOM 885 O O . ILE A 1 115 ? 9.320 -1.891 5.108 1.00 97.88 115 ILE A O 1
ATOM 889 N N . VAL A 1 116 ? 8.636 -3.925 5.717 1.00 97.00 116 VAL A N 1
ATOM 890 C CA . VAL A 1 116 ? 8.794 -4.536 4.404 1.00 97.00 116 VAL A CA 1
ATOM 891 C C . VAL A 1 116 ? 7.407 -4.806 3.855 1.00 97.00 116 VAL A C 1
ATOM 893 O O . VAL A 1 116 ? 6.630 -5.521 4.485 1.00 97.00 116 VAL A O 1
ATOM 896 N N . ALA A 1 117 ? 7.121 -4.246 2.684 1.00 94.62 117 ALA A N 1
ATOM 897 C CA . ALA A 1 117 ? 5.933 -4.570 1.915 1.00 94.62 117 ALA A CA 1
ATOM 898 C C . ALA A 1 117 ? 6.332 -5.474 0.751 1.00 94.62 117 ALA A C 1
ATOM 900 O O . ALA A 1 117 ? 7.325 -5.233 0.059 1.00 94.62 117 ALA A O 1
ATOM 901 N N . GLN A 1 118 ? 5.584 -6.551 0.561 1.00 91.75 118 GLN A N 1
ATOM 902 C CA . GLN A 1 118 ? 5.835 -7.533 -0.474 1.00 91.75 118 GLN A CA 1
ATOM 903 C C . GLN A 1 118 ? 4.535 -7.871 -1.192 1.00 91.75 118 GLN A C 1
ATOM 905 O O . GLN A 1 118 ? 3.502 -8.074 -0.565 1.00 91.75 118 GLN A O 1
ATOM 910 N N . PHE A 1 119 ? 4.612 -7.971 -2.511 1.00 86.25 119 PHE A N 1
ATOM 911 C CA . PHE A 1 119 ? 3.557 -8.490 -3.356 1.00 86.25 119 PHE A CA 1
ATOM 912 C C . PHE A 1 119 ? 4.087 -9.722 -4.083 1.00 86.25 119 PHE A C 1
ATOM 914 O O . PHE A 1 119 ? 4.905 -9.634 -5.002 1.00 86.25 119 PHE A O 1
ATOM 921 N N . TYR A 1 120 ? 3.687 -10.899 -3.610 1.00 78.75 120 TYR A N 1
ATOM 922 C CA . TYR A 1 120 ? 4.208 -12.176 -4.085 1.00 78.75 120 TYR A CA 1
ATOM 923 C C . TYR A 1 120 ? 3.072 -13.171 -4.271 1.00 78.75 120 TYR A C 1
ATOM 925 O O . TYR A 1 120 ? 2.232 -13.313 -3.390 1.00 78.75 120 TYR A O 1
ATOM 933 N N . LYS A 1 121 ? 3.056 -13.864 -5.419 1.00 81.56 121 LYS A N 1
ATOM 934 C CA . LYS A 1 121 ? 1.967 -14.785 -5.805 1.00 81.56 121 LYS A CA 1
ATOM 935 C C . LYS A 1 121 ? 0.579 -14.161 -5.604 1.00 81.56 121 LYS A C 1
ATOM 937 O O . LYS A 1 121 ? -0.320 -14.793 -5.065 1.00 81.56 121 LYS A O 1
ATOM 942 N N . ASP A 1 122 ? 0.461 -12.901 -6.011 1.00 76.38 122 ASP A N 1
ATOM 943 C CA . ASP A 1 122 ? -0.775 -12.112 -5.977 1.00 76.38 122 ASP A CA 1
ATOM 944 C C . ASP A 1 122 ? -1.332 -11.866 -4.563 1.00 76.38 122 ASP A C 1
ATOM 946 O O . ASP A 1 122 ? -2.485 -11.486 -4.401 1.00 76.38 122 ASP A O 1
ATOM 950 N N . GLN A 1 123 ? -0.490 -12.020 -3.536 1.00 80.44 123 GLN A N 1
ATOM 951 C CA . GLN A 1 123 ? -0.810 -11.700 -2.150 1.00 80.44 123 GLN A CA 1
ATOM 952 C C . GLN A 1 123 ? 0.075 -10.564 -1.646 1.00 80.44 123 GLN A C 1
ATOM 954 O O . GLN A 1 123 ? 1.295 -10.560 -1.850 1.00 80.44 123 GLN A O 1
ATOM 959 N N . ALA A 1 124 ? -0.556 -9.602 -0.975 1.00 84.44 124 ALA A N 1
ATOM 960 C CA . ALA A 1 124 ? 0.141 -8.565 -0.235 1.00 84.44 124 ALA A CA 1
ATOM 961 C C . ALA A 1 124 ? 0.550 -9.105 1.140 1.00 84.44 124 ALA A C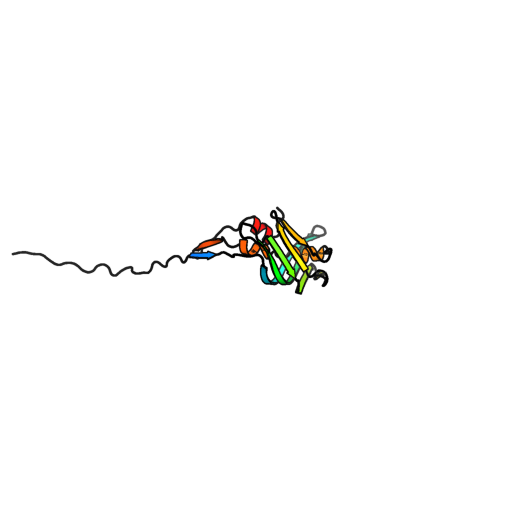 1
ATOM 963 O O . ALA A 1 124 ? -0.233 -9.745 1.838 1.00 84.44 124 ALA A O 1
ATOM 964 N N . LEU A 1 125 ? 1.792 -8.841 1.526 1.00 89.00 125 LEU A N 1
ATOM 965 C CA . LEU A 1 125 ? 2.339 -9.174 2.830 1.00 89.00 125 LEU A CA 1
ATOM 966 C C . LEU A 1 125 ? 3.098 -7.966 3.362 1.00 89.00 125 LEU A C 1
ATOM 968 O O . LEU A 1 125 ? 3.951 -7.406 2.673 1.00 89.00 125 LEU A O 1
ATOM 972 N N . VAL A 1 126 ? 2.830 -7.615 4.615 1.00 93.31 126 VAL A N 1
ATOM 973 C CA . VAL A 1 126 ? 3.533 -6.547 5.318 1.00 93.31 126 VAL A CA 1
ATOM 974 C C . VAL A 1 126 ? 4.064 -7.070 6.644 1.00 93.31 126 VAL A C 1
ATOM 976 O O . VAL A 1 126 ? 3.361 -7.763 7.378 1.00 93.31 126 VAL A O 1
ATOM 979 N N . TYR A 1 127 ? 5.326 -6.771 6.945 1.00 95.69 127 TYR A N 1
ATOM 980 C CA . TYR A 1 127 ? 5.957 -7.177 8.199 1.00 95.69 127 TYR A CA 1
ATOM 981 C C . TYR A 1 127 ? 7.058 -6.208 8.633 1.00 95.69 127 TYR A C 1
ATOM 983 O O . TYR A 1 127 ? 7.682 -5.548 7.803 1.00 95.69 127 TYR A O 1
ATOM 991 N N . SER A 1 128 ? 7.345 -6.157 9.938 1.00 97.69 128 SER A N 1
ATOM 992 C CA . SER A 1 128 ? 8.518 -5.449 10.460 1.00 97.69 128 SER A CA 1
ATOM 993 C C . SER A 1 128 ? 9.658 -6.432 10.744 1.00 97.69 128 SER A C 1
ATOM 995 O O . SER A 1 128 ? 9.469 -7.383 11.506 1.00 97.69 128 SER A O 1
ATOM 997 N N . PRO A 1 129 ? 10.868 -6.207 10.202 1.00 97.31 129 PRO A N 1
ATOM 998 C CA . PRO A 1 129 ? 12.049 -6.982 10.583 1.00 97.31 129 PRO A CA 1
ATOM 999 C C . PRO A 1 129 ? 12.441 -6.810 12.060 1.00 97.31 129 PRO A C 1
ATOM 1001 O O . PRO A 1 129 ? 13.154 -7.646 12.607 1.00 97.31 129 PRO A O 1
ATOM 1004 N N . SER A 1 130 ? 11.993 -5.731 12.709 1.00 96.69 130 SER A N 1
ATOM 1005 C CA . SER A 1 130 ? 12.377 -5.361 14.079 1.00 96.69 130 SER A CA 1
ATOM 1006 C C . SER A 1 130 ? 11.502 -5.996 15.167 1.00 96.69 130 SER A C 1
ATOM 1008 O O . SER A 1 130 ? 11.733 -5.763 16.355 1.00 96.69 130 SER A O 1
ATOM 1010 N N . GLY A 1 131 ? 10.497 -6.790 14.791 1.00 96.94 131 GLY A N 1
ATOM 1011 C CA . GLY A 1 131 ? 9.646 -7.537 15.715 1.00 96.94 131 GLY A CA 1
ATOM 1012 C C . GLY A 1 131 ? 8.179 -7.571 15.284 1.00 96.94 131 GLY A C 1
ATOM 1013 O O . GLY A 1 131 ? 7.815 -6.986 14.266 1.00 96.94 131 GLY A O 1
ATOM 1014 N N . PRO A 1 132 ? 7.311 -8.241 16.059 1.00 97.12 132 PRO A N 1
ATOM 1015 C CA . PRO A 1 132 ? 5.907 -8.382 15.701 1.00 97.12 132 PRO A CA 1
ATOM 1016 C C . PRO A 1 132 ? 5.175 -7.036 15.737 1.00 97.12 132 PRO A C 1
ATOM 1018 O O . PRO A 1 132 ? 5.424 -6.192 16.612 1.00 97.12 132 PRO A O 1
ATOM 1021 N N . LEU A 1 133 ? 4.253 -6.887 14.788 1.00 97.00 133 LEU A N 1
ATOM 1022 C CA . LEU A 1 133 ? 3.278 -5.805 14.710 1.00 97.00 133 LEU A CA 1
ATOM 1023 C C . LEU A 1 133 ? 2.007 -6.206 15.463 1.00 97.00 133 LEU A C 1
ATOM 1025 O O . LEU A 1 133 ? 1.636 -7.382 15.490 1.00 97.00 133 LEU A O 1
ATOM 1029 N N . THR A 1 134 ? 1.338 -5.238 16.085 1.00 96.25 134 THR A N 1
ATOM 1030 C CA . THR A 1 134 ? -0.028 -5.452 16.575 1.00 96.25 134 THR A CA 1
ATOM 1031 C C . THR A 1 134 ? -0.993 -5.566 15.393 1.00 96.25 134 THR A C 1
ATOM 1033 O O . THR A 1 134 ? -0.656 -5.215 14.261 1.00 96.25 134 THR A O 1
ATOM 1036 N N . ARG A 1 135 ? -2.225 -6.025 15.644 1.00 94.12 135 ARG A N 1
ATOM 1037 C CA . ARG A 1 135 ? -3.271 -6.029 14.611 1.00 94.12 135 ARG A CA 1
ATOM 1038 C C . ARG A 1 135 ? -3.485 -4.634 14.017 1.00 94.12 135 ARG A C 1
ATOM 1040 O O . ARG A 1 135 ? -3.534 -4.493 12.805 1.00 94.12 135 ARG A O 1
ATOM 1047 N N . GLU A 1 136 ? -3.556 -3.612 14.862 1.00 93.81 136 GLU A N 1
ATOM 1048 C CA . GLU A 1 136 ? -3.773 -2.233 14.417 1.00 93.81 136 GLU A CA 1
ATOM 1049 C C . GLU A 1 136 ? -2.616 -1.706 13.563 1.00 93.81 136 GLU A C 1
ATOM 1051 O O . GLU A 1 136 ? -2.854 -0.977 12.606 1.00 93.81 136 GLU A O 1
ATOM 1056 N N . GLU A 1 137 ? -1.374 -2.087 13.873 1.00 95.69 137 GLU A N 1
ATOM 1057 C CA . GLU A 1 137 ? -0.206 -1.718 13.068 1.00 95.69 137 GLU A CA 1
ATOM 1058 C C . GLU A 1 137 ? -0.182 -2.444 11.715 1.00 95.69 137 GLU A C 1
ATOM 1060 O O . GLU A 1 137 ? 0.218 -1.846 10.714 1.00 95.69 137 GLU A O 1
ATOM 1065 N N . LEU A 1 138 ? -0.626 -3.706 11.663 1.00 93.88 138 LEU A N 1
ATOM 1066 C CA . LEU A 1 138 ? -0.797 -4.440 10.404 1.00 93.88 138 LEU A CA 1
ATOM 1067 C C . LEU A 1 138 ? -1.852 -3.772 9.522 1.00 93.88 138 LEU A C 1
ATOM 1069 O O . LEU A 1 138 ? -1.557 -3.462 8.374 1.00 93.88 138 LEU A O 1
ATOM 1073 N N . GLU A 1 139 ? -3.028 -3.467 10.074 1.00 90.50 139 GLU A N 1
ATOM 1074 C CA . GLU A 1 139 ? -4.087 -2.756 9.343 1.00 90.50 139 GLU A CA 1
ATOM 1075 C C . GLU A 1 139 ? -3.602 -1.376 8.865 1.00 90.50 139 GLU A C 1
ATOM 1077 O O . GLU A 1 139 ? -3.849 -0.965 7.733 1.00 90.50 139 GLU A O 1
ATOM 1082 N N . LEU A 1 140 ? -2.864 -0.651 9.713 1.00 93.44 140 LEU A N 1
ATOM 1083 C CA . LEU A 1 140 ? -2.334 0.670 9.385 1.00 93.44 140 LEU A CA 1
ATOM 1084 C C . LEU A 1 140 ? -1.314 0.621 8.237 1.00 93.44 140 LEU A C 1
ATOM 1086 O O . LEU A 1 140 ? -1.333 1.497 7.380 1.00 93.44 140 LEU A O 1
ATOM 1090 N N . THR A 1 141 ? -0.430 -0.378 8.213 1.00 92.94 141 THR A N 1
ATOM 1091 C CA . THR A 1 141 ? 0.684 -0.451 7.246 1.00 92.94 141 THR A CA 1
ATOM 1092 C C . THR A 1 141 ? 0.388 -1.298 6.003 1.00 92.94 141 THR A C 1
ATOM 1094 O O . THR A 1 141 ? 1.081 -1.145 4.995 1.00 92.94 141 THR A O 1
ATOM 1097 N N . GLY A 1 142 ? -0.623 -2.170 6.059 1.00 87.38 142 GLY A N 1
ATOM 1098 C CA . GLY A 1 142 ? -1.001 -3.096 4.987 1.00 87.38 142 GLY A CA 1
ATOM 1099 C C . GLY A 1 142 ? -2.259 -2.718 4.210 1.00 87.38 142 GLY A C 1
ATOM 1100 O O . GLY A 1 142 ? -2.258 -2.849 2.988 1.00 87.38 142 GLY A O 1
ATOM 1101 N N . ASP A 1 143 ? -3.299 -2.204 4.875 1.00 81.88 143 ASP A N 1
ATOM 1102 C CA . ASP A 1 143 ? -4.642 -2.163 4.271 1.00 81.88 143 ASP A CA 1
ATOM 1103 C C . ASP A 1 143 ? -5.006 -0.819 3.627 1.00 81.88 143 ASP A C 1
ATOM 1105 O O . ASP A 1 143 ? -5.985 -0.732 2.888 1.00 81.88 143 ASP A O 1
ATOM 1109 N N . GLN A 1 144 ? -4.265 0.254 3.919 1.00 77.38 144 GLN A N 1
ATOM 1110 C CA . GLN A 1 144 ? -4.712 1.611 3.577 1.00 77.38 144 GLN A CA 1
ATOM 1111 C C . GLN A 1 144 ? -4.350 2.041 2.150 1.00 77.38 144 GLN A C 1
ATOM 1113 O O . GLN A 1 144 ? -5.130 2.763 1.532 1.00 77.38 144 GLN A O 1
ATOM 1118 N N . PHE A 1 145 ? -3.208 1.591 1.613 1.00 81.50 145 PHE A N 1
ATOM 1119 C CA . PHE A 1 145 ? -2.839 1.750 0.200 1.00 81.50 145 PHE A CA 1
ATOM 1120 C C . PHE A 1 145 ? -1.575 0.951 -0.144 1.00 81.50 145 PHE A C 1
ATOM 1122 O O . PHE A 1 145 ? -0.611 0.933 0.627 1.00 81.50 145 PHE A O 1
ATOM 1129 N N . ASN A 1 146 ? -1.527 0.363 -1.340 1.00 85.38 146 ASN A N 1
ATOM 1130 C CA . ASN A 1 146 ? -0.360 -0.372 -1.818 1.00 85.38 146 ASN A CA 1
ATOM 1131 C C . ASN A 1 146 ? 0.385 0.392 -2.932 1.00 85.38 146 ASN A C 1
ATOM 1133 O O . ASN A 1 146 ? 0.057 0.259 -4.110 1.00 85.38 146 ASN A O 1
ATOM 1137 N N . SER A 1 147 ? 1.422 1.162 -2.567 1.00 85.94 147 SER A N 1
ATOM 1138 C CA . SER A 1 147 ? 2.255 1.912 -3.531 1.00 85.94 147 SER A CA 1
ATOM 1139 C C . SER A 1 147 ? 2.955 1.014 -4.556 1.00 85.94 147 SER A C 1
ATOM 1141 O O . SER A 1 147 ? 3.187 1.422 -5.689 1.00 85.94 147 SER A O 1
ATOM 1143 N N . THR A 1 148 ? 3.237 -0.235 -4.187 1.00 85.00 148 THR A N 1
ATOM 1144 C CA . THR A 1 148 ? 4.029 -1.196 -4.961 1.00 85.00 148 THR A CA 1
ATOM 1145 C C . THR A 1 148 ? 3.395 -1.569 -6.309 1.00 85.00 148 THR A C 1
ATOM 1147 O O . THR A 1 148 ? 4.100 -1.985 -7.225 1.00 85.00 148 THR A O 1
ATOM 1150 N N . VAL A 1 149 ? 2.077 -1.410 -6.461 1.00 87.44 149 VAL A N 1
ATOM 1151 C CA . VAL A 1 149 ? 1.340 -1.809 -7.676 1.00 87.44 149 VAL A CA 1
ATOM 1152 C C . VAL A 1 149 ? 0.872 -0.633 -8.540 1.00 87.44 149 VAL A C 1
ATOM 1154 O O . VAL A 1 149 ? 0.253 -0.862 -9.578 1.00 87.44 149 VAL A O 1
ATOM 1157 N N . VAL A 1 150 ? 1.174 0.615 -8.157 1.00 88.56 150 VAL A N 1
ATOM 1158 C CA . VAL A 1 150 ? 0.688 1.827 -8.851 1.00 88.56 150 VAL A CA 1
ATOM 1159 C C . VAL A 1 150 ? 1.178 1.897 -10.298 1.00 88.56 150 VAL A C 1
ATOM 1161 O O . VAL A 1 150 ? 0.377 2.157 -11.195 1.00 88.56 150 VAL A O 1
ATOM 1164 N N . ALA A 1 151 ? 2.447 1.564 -10.547 1.00 89.12 151 ALA A N 1
ATOM 1165 C CA . ALA A 1 151 ? 3.018 1.471 -11.893 1.00 89.12 151 ALA A CA 1
ATOM 1166 C C . ALA A 1 151 ? 2.203 0.544 -12.820 1.00 89.12 151 ALA A C 1
ATOM 1168 O O . ALA A 1 151 ? 2.059 0.804 -14.013 1.00 89.12 151 ALA A O 1
ATOM 1169 N N . GLY A 1 152 ? 1.595 -0.508 -12.258 1.00 89.75 152 GLY A N 1
ATOM 1170 C CA . GLY A 1 152 ? 0.774 -1.476 -12.985 1.00 89.75 152 GLY A CA 1
ATOM 1171 C C . GLY A 1 152 ? -0.585 -0.955 -13.460 1.00 89.75 152 GLY A C 1
ATOM 1172 O O . GLY A 1 152 ? -1.304 -1.679 -14.151 1.00 89.75 152 GLY A O 1
ATOM 1173 N N . ILE A 1 153 ? -0.966 0.274 -13.094 1.00 93.00 153 ILE A N 1
ATOM 1174 C CA . ILE A 1 153 ? -2.133 0.963 -13.667 1.00 93.00 153 ILE A CA 1
ATOM 1175 C C . ILE A 1 153 ? -1.849 1.359 -15.121 1.00 93.00 153 ILE A C 1
ATOM 1177 O O . ILE A 1 153 ? -2.771 1.421 -15.940 1.00 93.00 153 ILE A O 1
ATOM 1181 N N . LEU A 1 154 ? -0.584 1.633 -15.449 1.00 93.50 154 LEU A N 1
ATOM 1182 C CA . LEU A 1 154 ? -0.171 2.039 -16.784 1.00 93.50 154 LEU A CA 1
ATOM 1183 C C . LEU A 1 154 ? -0.164 0.836 -17.744 1.00 93.50 154 LEU A C 1
ATOM 1185 O O . LEU A 1 154 ? 0.118 -0.290 -17.335 1.00 93.50 154 LEU A O 1
ATOM 1189 N N . PRO A 1 155 ? -0.464 1.050 -19.037 1.00 92.69 155 PRO A N 1
ATOM 1190 C CA . PRO A 1 155 ? -0.600 -0.034 -20.003 1.00 92.69 155 PRO A CA 1
ATOM 1191 C C . PRO A 1 155 ? 0.745 -0.603 -20.483 1.00 92.69 155 PRO A C 1
ATOM 1193 O O . PRO A 1 155 ? 0.747 -1.627 -21.163 1.00 92.69 155 PRO A O 1
ATOM 1196 N N . GLY A 1 156 ? 1.872 0.054 -20.182 1.00 91.44 156 GLY A N 1
ATOM 1197 C CA . GLY A 1 156 ? 3.207 -0.398 -20.588 1.00 91.44 156 GLY A CA 1
ATOM 1198 C C . GLY A 1 156 ? 3.473 -0.272 -22.092 1.00 91.44 156 GLY A C 1
ATOM 1199 O O . GLY A 1 156 ? 4.370 -0.925 -22.617 1.00 91.44 156 GLY A O 1
ATOM 1200 N N . LYS A 1 157 ? 2.668 0.528 -22.799 1.00 91.81 157 LYS A N 1
ATOM 1201 C CA . LYS A 1 157 ? 2.716 0.704 -24.256 1.00 91.81 157 LYS A CA 1
ATOM 1202 C C . LYS A 1 157 ? 2.360 2.134 -24.653 1.00 91.81 157 LYS A C 1
ATOM 1204 O O . LYS A 1 157 ? 1.881 2.924 -23.836 1.00 91.81 157 LYS A O 1
ATOM 1209 N N . ASP A 1 158 ? 2.551 2.424 -25.931 1.00 94.38 158 ASP A N 1
ATOM 1210 C CA . ASP A 1 158 ? 2.057 3.643 -26.555 1.00 94.38 158 ASP A CA 1
ATOM 1211 C C . ASP A 1 158 ? 0.529 3.657 -26.574 1.00 94.38 158 ASP A C 1
ATOM 1213 O O . ASP A 1 158 ? -0.115 2.664 -26.931 1.00 94.38 158 ASP A O 1
ATOM 1217 N N . VAL A 1 159 ? -0.040 4.796 -26.191 1.00 94.56 159 VAL A N 1
ATOM 1218 C CA . VAL A 1 159 ? -1.480 5.050 -26.263 1.00 94.56 159 VAL A CA 1
ATOM 1219 C C . VAL A 1 159 ? -1.759 6.397 -26.905 1.00 94.56 159 VAL A C 1
ATOM 1221 O O . VAL A 1 159 ? -0.994 7.352 -26.746 1.00 94.56 159 VAL A O 1
ATOM 1224 N N . SER A 1 160 ? -2.869 6.476 -27.634 1.00 93.75 160 SER A N 1
ATOM 1225 C CA . SER A 1 160 ? -3.354 7.741 -28.192 1.00 93.75 160 SER A CA 1
ATOM 1226 C C . SER A 1 160 ? -4.079 8.573 -27.132 1.00 93.75 160 SER A C 1
ATOM 1228 O O . SER A 1 160 ? -4.665 8.036 -26.191 1.00 93.75 160 SER A O 1
ATOM 1230 N N . VAL A 1 161 ? -4.119 9.896 -27.301 1.00 90.12 161 VAL A N 1
ATOM 1231 C CA . VAL A 1 161 ? -4.956 10.765 -26.455 1.00 90.12 161 VAL A CA 1
ATOM 1232 C C . VAL A 1 161 ? -6.424 10.316 -26.517 1.00 90.12 161 VAL A C 1
ATOM 1234 O O . VAL A 1 161 ? -7.005 10.217 -27.596 1.00 90.12 161 VAL A O 1
ATOM 1237 N N . GLY A 1 162 ? -7.023 10.053 -25.353 1.00 90.94 162 GLY A N 1
ATOM 1238 C CA . GLY A 1 162 ? -8.402 9.565 -25.221 1.00 90.94 162 GLY A CA 1
ATOM 1239 C C . GLY A 1 162 ? -8.563 8.044 -25.336 1.00 90.94 162 GLY A C 1
ATOM 1240 O O . GLY A 1 162 ? -9.659 7.541 -25.094 1.00 90.94 162 GLY A O 1
ATOM 1241 N N . GLU A 1 163 ? -7.500 7.301 -25.659 1.00 93.50 163 GLU A N 1
ATOM 1242 C CA . GLU A 1 163 ? -7.513 5.838 -25.603 1.00 93.50 163 GLU A CA 1
ATOM 1243 C C . GLU A 1 163 ? -7.662 5.370 -24.151 1.00 93.50 163 GLU A C 1
ATOM 1245 O O . GLU A 1 163 ? -6.973 5.840 -23.247 1.00 93.50 163 GLU A O 1
ATOM 1250 N N . THR A 1 164 ? -8.563 4.416 -23.928 1.00 94.56 164 THR A N 1
ATOM 1251 C CA . THR A 1 164 ? -8.742 3.751 -22.635 1.00 94.56 164 THR A CA 1
ATOM 1252 C C . THR A 1 164 ? -8.126 2.363 -22.677 1.00 94.56 164 THR A C 1
ATOM 1254 O O . THR A 1 164 ? -8.244 1.662 -23.683 1.00 94.56 164 THR A O 1
ATOM 1257 N N . TRP A 1 165 ? -7.563 1.911 -21.564 1.00 95.75 165 TRP A N 1
ATOM 1258 C CA . TRP A 1 165 ? -7.031 0.560 -21.430 1.00 95.75 165 TRP A CA 1
ATOM 1259 C C . TRP A 1 165 ? -7.617 -0.148 -20.214 1.00 95.75 165 TRP A C 1
ATOM 1261 O O . TRP A 1 165 ? -8.144 0.460 -19.283 1.00 95.75 165 TRP A O 1
ATOM 1271 N N . LYS A 1 166 ? -7.525 -1.475 -20.240 1.00 95.06 166 LYS A N 1
ATOM 1272 C CA . LYS A 1 166 ? -7.935 -2.326 -19.131 1.00 95.06 166 LYS A CA 1
ATOM 1273 C C . LYS A 1 166 ? -6.774 -2.472 -18.151 1.00 95.06 166 LYS A C 1
ATOM 1275 O O . LYS A 1 166 ? -5.697 -2.909 -18.547 1.00 95.06 166 LYS A O 1
ATOM 1280 N N . VAL A 1 167 ? -7.016 -2.174 -16.878 1.00 93.81 167 VAL A N 1
ATOM 1281 C CA . VAL A 1 167 ? -6.079 -2.491 -15.792 1.00 93.81 167 VAL A CA 1
ATOM 1282 C C . VAL A 1 167 ? -6.186 -3.982 -15.466 1.00 93.81 167 VAL A C 1
ATOM 1284 O O . VAL A 1 167 ? -7.283 -4.551 -15.464 1.00 93.81 167 VAL A O 1
ATOM 1287 N N . SER A 1 168 ? -5.051 -4.641 -15.230 1.00 89.69 168 SER A N 1
ATOM 1288 C CA . SER A 1 168 ? -5.041 -6.072 -14.911 1.00 89.69 168 SER A CA 1
ATOM 1289 C C . SER A 1 168 ? -5.775 -6.357 -13.593 1.00 89.69 168 SER A C 1
ATOM 1291 O O . SER A 1 168 ? -5.693 -5.577 -12.643 1.00 89.69 168 SER A O 1
ATOM 1293 N N . SER A 1 169 ? -6.471 -7.495 -13.507 1.00 89.44 169 SER A N 1
ATOM 1294 C CA . SER A 1 169 ? -7.229 -7.872 -12.304 1.00 89.44 169 SER A CA 1
ATOM 1295 C C . SER A 1 169 ? -6.353 -7.936 -11.053 1.00 89.44 169 SER A C 1
ATOM 1297 O O . SER A 1 169 ? -6.784 -7.499 -9.997 1.00 89.44 169 SER A O 1
ATOM 1299 N N . LYS A 1 170 ? -5.107 -8.401 -11.191 1.00 86.31 170 LYS A N 1
ATOM 1300 C CA . LYS A 1 170 ? -4.108 -8.446 -10.117 1.00 86.31 170 LYS A CA 1
ATOM 1301 C C . LYS A 1 170 ? -3.809 -7.060 -9.538 1.00 86.31 170 LYS A C 1
ATOM 1303 O O . LYS A 1 170 ? -3.752 -6.902 -8.323 1.00 86.31 170 LYS A O 1
ATOM 1308 N N . VAL A 1 171 ? -3.627 -6.058 -10.401 1.00 88.94 171 VAL A N 1
ATOM 1309 C CA . VAL A 1 171 ? -3.367 -4.675 -9.973 1.00 88.94 171 VAL A CA 1
ATOM 1310 C C . VAL A 1 171 ? -4.608 -4.083 -9.309 1.00 88.94 171 VAL A C 1
ATOM 1312 O O . VAL A 1 171 ? -4.495 -3.500 -8.236 1.00 88.94 171 VAL A O 1
ATOM 1315 N N . VAL A 1 172 ? -5.796 -4.285 -9.891 1.00 90.19 172 VAL A N 1
ATOM 1316 C CA . VAL A 1 172 ? -7.062 -3.823 -9.291 1.00 90.19 172 VAL A CA 1
ATOM 1317 C C . VAL A 1 172 ? -7.282 -4.454 -7.915 1.00 90.19 172 VAL A C 1
ATOM 1319 O O . VAL A 1 172 ? -7.579 -3.746 -6.960 1.00 90.19 172 VAL A O 1
ATOM 1322 N N . GLN A 1 173 ? -7.089 -5.767 -7.793 1.00 87.50 173 GLN A N 1
ATOM 1323 C CA . GLN A 1 173 ? -7.244 -6.496 -6.537 1.00 87.50 173 GLN A CA 1
ATOM 1324 C C . GLN A 1 173 ? -6.315 -5.948 -5.449 1.00 87.50 173 GLN A C 1
ATOM 1326 O O . GLN A 1 173 ? -6.765 -5.668 -4.340 1.00 87.50 173 GLN A O 1
ATOM 1331 N N . ALA A 1 174 ? -5.040 -5.736 -5.785 1.00 84.94 174 ALA A N 1
ATOM 1332 C CA . ALA A 1 174 ? -4.046 -5.211 -4.858 1.00 84.94 174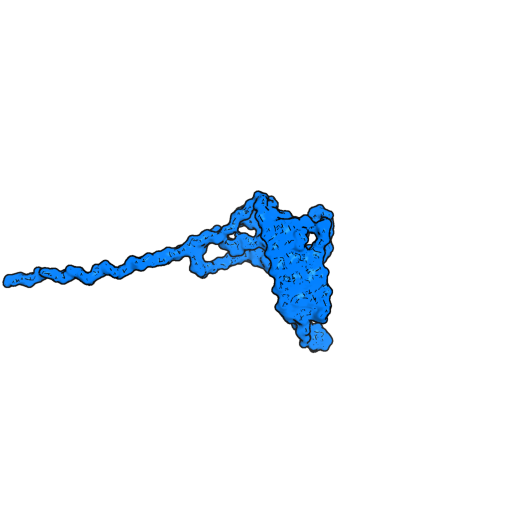 ALA A CA 1
ATOM 1333 C C . ALA A 1 174 ? -4.292 -3.746 -4.460 1.00 84.94 174 ALA A C 1
ATOM 1335 O O . ALA A 1 174 ? -4.014 -3.376 -3.322 1.00 84.94 174 ALA A O 1
ATOM 1336 N N . LEU A 1 175 ? -4.808 -2.911 -5.370 1.00 87.12 175 LEU A N 1
ATOM 1337 C CA . LEU A 1 175 ? -5.147 -1.512 -5.079 1.00 87.12 175 LEU A CA 1
ATOM 1338 C C . LEU A 1 175 ? -6.403 -1.378 -4.217 1.00 87.12 175 LEU A C 1
ATOM 1340 O O . LEU A 1 175 ? -6.482 -0.476 -3.388 1.00 87.12 175 LEU A O 1
ATOM 1344 N N . CYS A 1 176 ? -7.387 -2.252 -4.424 1.00 86.06 176 CYS A N 1
ATOM 1345 C CA . CYS A 1 176 ? -8.669 -2.201 -3.725 1.00 86.06 176 CYS A CA 1
ATOM 1346 C C . CYS A 1 176 ? -8.722 -3.081 -2.469 1.00 86.06 176 CYS A C 1
ATOM 1348 O O . CYS A 1 176 ? -9.765 -3.126 -1.821 1.00 86.06 176 CYS A O 1
ATOM 1350 N N . ASN A 1 177 ? -7.628 -3.778 -2.145 1.00 79.38 177 ASN A N 1
ATOM 1351 C CA . ASN A 1 177 ? -7.555 -4.774 -1.075 1.00 79.38 177 ASN A CA 1
ATOM 1352 C C . ASN A 1 177 ? -8.713 -5.791 -1.140 1.00 79.38 177 ASN A C 1
ATOM 1354 O O . ASN A 1 177 ? -9.337 -6.121 -0.133 1.00 79.38 177 ASN A O 1
ATOM 1358 N N . PHE A 1 178 ? -9.062 -6.232 -2.353 1.00 77.25 178 PHE A N 1
ATOM 1359 C CA . PHE A 1 178 ? -10.125 -7.215 -2.537 1.00 77.25 178 PHE A CA 1
ATOM 1360 C C . PHE A 1 178 ? -9.609 -8.615 -2.205 1.00 77.25 178 PHE A C 1
ATOM 1362 O O . PHE A 1 178 ? -8.643 -9.098 -2.802 1.00 77.25 178 PHE A O 1
ATOM 1369 N N . GLU A 1 179 ? -10.292 -9.295 -1.289 1.00 60.28 179 GLU A N 1
ATOM 1370 C CA . GLU A 1 179 ? -10.150 -10.740 -1.139 1.00 60.28 179 GLU A CA 1
ATOM 1371 C C . GLU A 1 179 ? -10.799 -11.415 -2.358 1.00 60.28 179 GLU A C 1
ATOM 1373 O O . GLU A 1 179 ? -11.912 -11.060 -2.756 1.00 60.28 179 GLU A O 1
ATOM 1378 N N . GLY A 1 180 ? -10.047 -12.302 -3.012 1.00 47.62 180 GLY A N 1
ATOM 1379 C CA . GLY A 1 180 ? -10.492 -13.068 -4.180 1.00 47.62 180 GLY A CA 1
ATOM 1380 C C . GLY A 1 180 ? -11.021 -14.437 -3.794 1.00 47.62 180 GLY A C 1
ATOM 1381 O O . GLY A 1 180 ? -10.524 -14.987 -2.786 1.00 47.62 180 GLY A O 1
#

Radius of gyration: 27.51 Å; chains: 1; bounding box: 53×44×108 Å

pLDDT: mean 85.97, std 15.43, range [38.78, 98.0]

Foldseek 3Di:
DDDDDDDDDDDDPDDPPPPPPLDWDQQFDADDAFDKDWDWDKDWDWDWDFDDDPNDTDTKTKIKIWIWTWMKGQHDADPVRFGFKIWTQTPWFKMWMAINNDIDIATDDNQQRTKMWGQDPLDIDIAGPSDGDDPSRCCRVQPPADPRLPSQQTPRGIDGVVDDDDRDPSSVCRGNVDDD

Sequence (180 aa):
MGRWRVLGTMGLLLAMTPLGWAQTCTLAETSQPGECFQIQLNMKLSGEIQMRKDDKVGPLKLEATAVHEYPERVLAVAPDGLVQKTARIYETAKATIAAGGERAERTLRPERRLIVAQFYKDQALVYSPSGPLTREELELTGDQFNSTVVAGILPGKDVSVGETWKVSSKVVQALCNFEG

Secondary structure (DSSP, 8-state):
-----------------------EEEE-----TT-EEEEEEEEEEEEEEEEEETTEEEEEEEEEEEEEEEEEEEEEE-TTS-EEEEEEE-SEEEEEEEETTEEEEEE--GGG-EEEEEEETTEEEEE-TTSPPPHHHHHHHHSS--GGGGGGGS-SEEEETT---PPPHHHHHHHHT---